Protein AF-A0ABD0QQI5-F1 (afdb_monomer_lite)

Organism: Cirrhinus mrigala (NCBI:txid683832)

InterPro domains:
  IPR003379 Carboxylase, conserved domain [PF02436] (1-60)
  IPR055268 Pyruvate carboxylase-like [PTHR43778] (1-60)

Radius of gyration: 11.26 Å; chains: 1; bounding box: 29×22×23 Å

Sequence (60 aa):
VTPSSKIVGDLAQFMVQNSLSRAEVEERADELSFPLSVVEFLQGHIGIPHGGFPEPFRSK

Foldseek 3Di:
DPPVVVLVVQQVVLCVVVVHDPVRCQVCVVVDDGDPSVLCVLVQVVHAPDPGDDPPNSVD

Structure (mmCIF, N/CA/C/O backbone):
data_AF-A0ABD0QQI5-F1
#
_entry.id   AF-A0ABD0QQI5-F1
#
loop_
_atom_site.group_PDB
_atom_site.id
_atom_site.type_symbol
_atom_site.label_atom_id
_atom_site.label_alt_id
_atom_site.label_comp_id
_atom_site.label_asym_id
_atom_site.label_entity_id
_atom_site.label_seq_id
_atom_site.pdbx_PDB_ins_code
_atom_site.Cartn_x
_atom_site.Cartn_y
_atom_site.Cartn_z
_atom_site.occupancy
_atom_site.B_iso_or_equiv
_atom_site.auth_seq_id
_atom_site.auth_comp_id
_atom_site.auth_asym_id
_atom_site.auth_atom_id
_atom_site.pdbx_PDB_model_num
ATOM 1 N N . VAL A 1 1 ? 13.792 0.642 -5.772 1.00 53.09 1 VAL A N 1
ATOM 2 C CA . VAL A 1 1 ? 13.685 2.009 -5.205 1.00 53.09 1 VAL A CA 1
ATOM 3 C C . VAL A 1 1 ? 13.145 2.926 -6.284 1.00 53.09 1 VAL A C 1
ATOM 5 O O . VAL A 1 1 ? 13.529 2.715 -7.423 1.00 53.09 1 VAL A O 1
ATOM 8 N N . THR A 1 2 ? 12.192 3.798 -5.929 1.00 53.72 2 THR A N 1
ATOM 9 C CA . THR A 1 2 ? 11.375 4.671 -6.808 1.00 53.72 2 THR A CA 1
ATOM 10 C C . THR A 1 2 ? 11.054 4.034 -8.170 1.00 53.72 2 THR A C 1
ATOM 12 O O . THR A 1 2 ? 11.817 4.201 -9.116 1.00 53.72 2 THR A O 1
ATOM 15 N N . PRO A 1 3 ? 9.979 3.228 -8.258 1.00 67.69 3 PRO A N 1
ATOM 16 C CA . PRO A 1 3 ? 8.610 3.698 -7.980 1.00 67.69 3 PRO A CA 1
ATOM 17 C C . PRO A 1 3 ? 7.894 2.960 -6.836 1.00 67.69 3 PRO A C 1
ATOM 19 O O . PRO A 1 3 ? 6.846 3.403 -6.375 1.00 67.69 3 PRO A O 1
ATOM 22 N N . SER A 1 4 ? 8.467 1.861 -6.337 1.00 72.31 4 SER A N 1
ATOM 23 C CA . SER A 1 4 ? 7.819 0.973 -5.360 1.00 72.31 4 SER A CA 1
ATOM 24 C C . SER A 1 4 ? 7.495 1.632 -4.012 1.00 72.31 4 SER A C 1
ATOM 26 O O . SER A 1 4 ? 6.485 1.307 -3.399 1.00 72.31 4 SER A O 1
ATOM 28 N N . SER A 1 5 ? 8.302 2.596 -3.558 1.00 82.56 5 SER A N 1
ATOM 29 C CA . SER A 1 5 ? 8.053 3.336 -2.311 1.00 82.56 5 SER A CA 1
ATOM 30 C C . SER A 1 5 ? 6.843 4.270 -2.395 1.00 82.56 5 SER A C 1
ATOM 32 O O . SER A 1 5 ? 6.141 4.438 -1.401 1.00 82.56 5 SER A O 1
ATOM 34 N N . LYS A 1 6 ? 6.568 4.845 -3.575 1.00 83.81 6 LYS A N 1
ATOM 35 C CA . LYS A 1 6 ? 5.368 5.661 -3.810 1.00 83.81 6 LYS A CA 1
ATOM 36 C C . LYS A 1 6 ? 4.110 4.797 -3.750 1.00 83.81 6 LYS A C 1
ATOM 38 O O . LYS A 1 6 ? 3.139 5.191 -3.121 1.00 83.81 6 LYS A O 1
ATOM 43 N N . ILE A 1 7 ? 4.156 3.615 -4.360 1.00 85.19 7 ILE A N 1
ATOM 44 C CA . ILE A 1 7 ? 3.017 2.691 -4.429 1.00 85.19 7 ILE A CA 1
A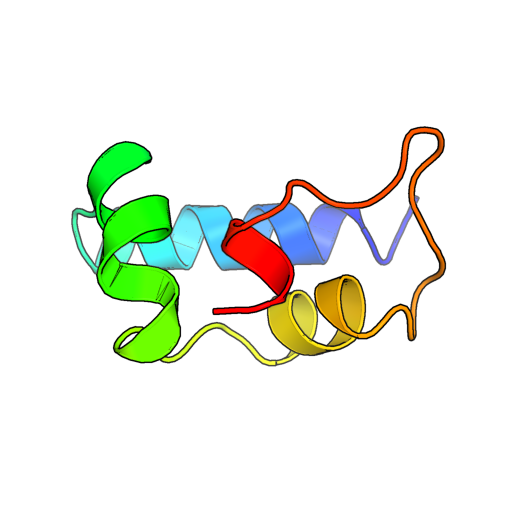TOM 45 C C . ILE A 1 7 ? 2.548 2.287 -3.027 1.00 85.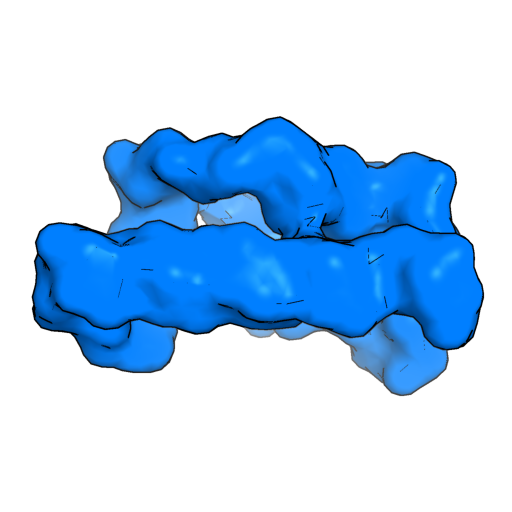19 7 ILE A C 1
ATOM 47 O O . ILE A 1 7 ? 1.360 2.351 -2.723 1.00 85.19 7 ILE A O 1
ATOM 51 N N . VAL A 1 8 ? 3.489 1.925 -2.151 1.00 86.38 8 VAL A N 1
ATOM 52 C CA . VAL A 1 8 ? 3.177 1.568 -0.758 1.00 86.38 8 VAL A CA 1
ATOM 53 C C . VAL A 1 8 ? 2.596 2.763 0.006 1.00 86.38 8 VAL A C 1
ATOM 55 O O . VAL A 1 8 ? 1.668 2.587 0.792 1.00 86.38 8 VAL A O 1
ATOM 58 N N . GLY A 1 9 ? 3.101 3.976 -0.241 1.00 88.38 9 GLY A N 1
ATOM 59 C CA . GLY A 1 9 ? 2.572 5.201 0.362 1.00 88.38 9 GLY A CA 1
ATOM 60 C C . GLY A 1 9 ? 1.138 5.515 -0.072 1.00 88.38 9 GLY A C 1
ATOM 61 O O . GLY A 1 9 ? 0.291 5.774 0.781 1.00 88.38 9 GLY A O 1
ATOM 62 N N . ASP A 1 10 ? 0.853 5.428 -1.374 1.00 89.12 10 ASP A N 1
ATOM 63 C CA . ASP A 1 10 ? -0.486 5.661 -1.927 1.00 89.12 10 ASP A CA 1
ATOM 64 C C . ASP A 1 10 ? -1.501 4.644 -1.363 1.00 89.12 10 ASP A C 1
ATOM 66 O O . ASP A 1 10 ? -2.610 5.020 -0.978 1.00 89.12 10 ASP A O 1
ATOM 70 N N . LEU A 1 11 ? -1.109 3.367 -1.245 1.00 87.94 11 LEU A N 1
ATOM 71 C CA . LEU A 1 11 ? -1.947 2.325 -0.643 1.00 87.94 11 LEU A CA 1
ATOM 72 C C . LEU A 1 11 ? -2.201 2.584 0.847 1.00 87.94 11 LEU A C 1
ATOM 74 O O . LEU A 1 11 ? -3.341 2.509 1.298 1.00 87.94 11 LEU A O 1
ATOM 78 N N . ALA A 1 12 ? -1.163 2.919 1.616 1.00 89.19 12 ALA A N 1
ATOM 79 C CA . ALA A 1 12 ? -1.310 3.209 3.041 1.00 89.19 12 ALA A CA 1
ATOM 80 C C . ALA A 1 12 ? -2.237 4.410 3.278 1.00 89.19 12 ALA A C 1
ATOM 82 O O . ALA A 1 12 ? -3.100 4.370 4.156 1.00 89.19 12 ALA A O 1
ATOM 83 N N . GLN A 1 13 ? -2.105 5.458 2.462 1.00 90.00 13 GLN A N 1
ATOM 84 C CA . GLN A 1 13 ? -2.978 6.623 2.530 1.00 90.00 13 GLN A CA 1
ATOM 85 C C . GLN A 1 13 ? -4.431 6.263 2.194 1.00 90.00 13 GLN A C 1
ATOM 87 O O . GLN A 1 13 ? -5.337 6.690 2.908 1.00 90.00 13 GLN A O 1
ATOM 92 N N . PHE A 1 14 ? -4.656 5.437 1.169 1.00 89.75 14 PHE A N 1
ATOM 93 C CA . PHE A 1 14 ? -5.985 4.932 0.819 1.00 89.75 14 PHE A CA 1
ATOM 94 C C . PHE A 1 14 ? -6.623 4.130 1.963 1.00 89.75 14 PHE A C 1
ATOM 96 O O . PHE A 1 14 ? -7.788 4.354 2.296 1.00 89.75 14 PHE A O 1
ATOM 103 N N . MET A 1 15 ? -5.860 3.239 2.602 1.00 90.00 15 MET A N 1
ATOM 104 C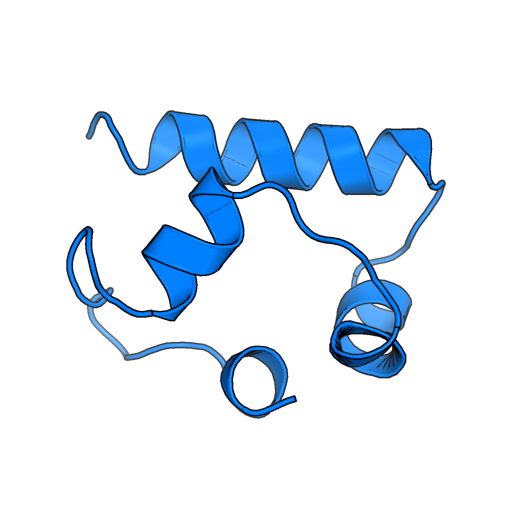 CA . MET A 1 15 ? -6.343 2.433 3.728 1.00 90.00 15 MET A CA 1
ATOM 105 C C . MET A 1 15 ? -6.757 3.304 4.916 1.00 90.00 15 MET A C 1
ATOM 107 O O . MET A 1 15 ? -7.832 3.107 5.475 1.00 90.00 15 MET A O 1
ATOM 111 N N . VAL A 1 16 ? -5.946 4.306 5.270 1.00 90.06 16 VAL A N 1
ATOM 112 C CA . VAL A 1 16 ? -6.254 5.225 6.377 1.00 90.06 16 VAL A CA 1
ATOM 113 C C . VAL A 1 16 ? -7.467 6.098 6.059 1.00 90.06 16 VAL A C 1
ATOM 115 O O . VAL A 1 16 ? -8.329 6.275 6.915 1.00 90.06 16 VAL A O 1
ATOM 118 N N . GLN A 1 17 ? -7.573 6.616 4.832 1.00 89.81 17 GLN A N 1
ATOM 119 C CA . GLN A 1 17 ? -8.706 7.453 4.420 1.00 89.81 17 GLN A CA 1
ATOM 120 C C . GLN A 1 17 ? -10.036 6.700 4.462 1.00 89.81 17 GLN A C 1
ATOM 122 O O . GLN A 1 17 ? -11.044 7.264 4.879 1.00 89.81 17 GLN A O 1
ATOM 127 N N . ASN A 1 18 ? -10.030 5.427 4.070 1.00 87.25 18 ASN A N 1
ATOM 128 C CA . ASN A 1 18 ? -11.223 4.586 4.067 1.00 87.25 18 ASN A CA 1
ATOM 129 C C . ASN A 1 18 ? -11.418 3.813 5.385 1.00 87.25 18 ASN A C 1
ATOM 131 O O . ASN A 1 18 ? -12.356 3.030 5.487 1.00 87.25 18 ASN A O 1
ATOM 135 N N . SER A 1 19 ? -10.557 4.034 6.392 1.00 89.50 19 SER A N 1
ATOM 136 C CA . SER A 1 19 ? -10.557 3.298 7.668 1.00 89.50 19 SER A CA 1
ATOM 137 C C . SER A 1 19 ? -10.578 1.774 7.486 1.00 89.50 19 SER A C 1
ATOM 139 O O . SER A 1 19 ? -11.250 1.064 8.227 1.00 89.50 19 SER A O 1
ATOM 141 N N . LEU A 1 20 ? -9.846 1.278 6.486 1.00 87.75 20 LEU A N 1
ATOM 142 C CA . LEU A 1 20 ? -9.826 -0.133 6.116 1.00 87.75 20 LEU A CA 1
ATOM 143 C C . LEU A 1 20 ? -8.734 -0.878 6.877 1.00 87.75 20 LEU A C 1
ATOM 145 O O . LEU A 1 20 ? -7.563 -0.480 6.882 1.00 87.75 20 LEU A O 1
ATOM 149 N N . SER A 1 21 ? -9.098 -2.012 7.462 1.00 87.56 21 SER A N 1
ATOM 150 C CA . SER A 1 21 ? -8.133 -2.986 7.954 1.00 87.56 21 SER A CA 1
ATOM 151 C C . SER A 1 21 ? -7.541 -3.810 6.808 1.00 87.56 21 SER A C 1
ATOM 153 O O . SER A 1 21 ? -8.115 -3.932 5.727 1.00 87.56 21 SER A O 1
ATOM 155 N N . ARG A 1 22 ? -6.381 -4.432 7.046 1.00 83.50 22 ARG A N 1
ATOM 156 C CA . ARG A 1 22 ? -5.752 -5.333 6.067 1.00 83.50 22 ARG A CA 1
ATOM 157 C C . ARG A 1 22 ? -6.705 -6.442 5.600 1.00 83.50 22 ARG A C 1
ATOM 159 O O . ARG A 1 22 ? -6.740 -6.736 4.413 1.00 83.50 22 ARG A O 1
ATOM 166 N N . ALA A 1 23 ? -7.455 -7.036 6.527 1.00 86.00 23 ALA A N 1
ATOM 167 C CA . ALA A 1 23 ? -8.395 -8.108 6.213 1.00 86.00 23 ALA A CA 1
ATOM 168 C C . ALA A 1 23 ? -9.523 -7.614 5.295 1.00 86.00 23 ALA A C 1
ATOM 170 O O . ALA A 1 23 ? -9.829 -8.269 4.308 1.00 86.00 23 ALA A O 1
ATOM 171 N N . GLU A 1 24 ? -10.070 -6.424 5.558 1.00 85.56 24 GLU A N 1
ATOM 172 C CA . GLU A 1 24 ? -11.107 -5.823 4.710 1.00 85.56 24 GLU A CA 1
ATOM 173 C C . GLU A 1 24 ? -10.591 -5.479 3.313 1.00 85.56 24 GLU A C 1
ATOM 175 O O . GLU A 1 24 ? -11.317 -5.639 2.339 1.00 85.56 24 GLU A O 1
ATOM 180 N N . VAL A 1 25 ? -9.334 -5.041 3.197 1.00 85.06 25 VAL A N 1
ATOM 181 C CA . VAL A 1 25 ? -8.696 -4.790 1.896 1.00 85.06 25 VAL A CA 1
ATOM 182 C C . VAL A 1 25 ? -8.519 -6.083 1.098 1.00 85.06 25 VAL A C 1
ATOM 184 O O . VAL A 1 25 ? -8.726 -6.080 -0.110 1.00 85.06 25 VAL A O 1
ATOM 187 N N . GLU A 1 26 ? -8.147 -7.185 1.753 1.00 83.12 26 GLU A N 1
ATOM 188 C CA . GLU A 1 26 ? -7.999 -8.498 1.109 1.00 83.12 26 GLU A CA 1
ATOM 189 C C . GLU A 1 26 ? -9.359 -9.141 0.759 1.00 83.12 26 GLU A C 1
ATOM 191 O O . GLU A 1 26 ? -9.475 -9.872 -0.229 1.00 83.12 26 GLU A O 1
ATOM 196 N N . GLU A 1 27 ? -10.400 -8.878 1.552 1.00 84.75 27 GLU A N 1
ATOM 197 C CA . GLU A 1 27 ? -11.752 -9.393 1.324 1.00 84.75 27 GLU A CA 1
ATOM 198 C C . GLU A 1 27 ? -12.484 -8.621 0.223 1.00 84.75 27 GLU A C 1
ATOM 200 O O . GLU A 1 27 ? -13.083 -9.245 -0.652 1.00 84.75 27 GLU A O 1
ATOM 205 N N . ARG A 1 28 ? -12.388 -7.286 0.250 1.00 83.25 28 ARG A N 1
ATOM 206 C CA . ARG A 1 28 ? -13.128 -6.356 -0.614 1.00 83.25 28 ARG A CA 1
ATOM 207 C C . ARG A 1 28 ? -12.282 -5.781 -1.749 1.00 83.25 28 ARG A C 1
ATOM 209 O O . ARG A 1 28 ? -12.627 -4.728 -2.277 1.00 83.25 28 ARG A O 1
ATOM 216 N N . ALA A 1 29 ? -11.176 -6.430 -2.110 1.00 81.88 29 ALA A N 1
ATOM 217 C CA . ALA A 1 29 ? -10.285 -5.963 -3.174 1.00 81.88 29 ALA A CA 1
ATOM 218 C C . ALA A 1 29 ? -11.053 -5.626 -4.473 1.00 81.88 29 ALA A C 1
ATOM 220 O O . ALA A 1 29 ? -10.842 -4.559 -5.040 1.00 81.88 29 ALA A O 1
ATOM 221 N N . ASP A 1 30 ? -12.028 -6.455 -4.845 1.00 80.94 30 ASP A N 1
ATOM 222 C CA . ASP A 1 30 ? -12.863 -6.329 -6.048 1.00 80.94 30 ASP A CA 1
ATOM 223 C C . ASP A 1 30 ? -13.783 -5.088 -6.013 1.00 80.94 30 ASP A C 1
ATOM 225 O O . ASP A 1 30 ? -14.178 -4.553 -7.050 1.00 80.94 30 ASP A O 1
ATOM 229 N N . GLU A 1 31 ? -14.162 -4.628 -4.815 1.00 83.00 31 GLU A N 1
ATOM 230 C CA . GLU A 1 31 ? -15.048 -3.472 -4.610 1.00 83.00 31 GLU A CA 1
ATOM 231 C C . GLU A 1 31 ? -14.277 -2.157 -4.431 1.00 83.00 31 GLU A C 1
ATOM 233 O O . GLU A 1 31 ? -14.846 -1.068 -4.561 1.00 83.00 31 GLU A O 1
ATOM 238 N N . LEU A 1 32 ? -12.997 -2.240 -4.065 1.00 84.50 32 LEU A N 1
ATOM 239 C CA . LEU A 1 32 ? -12.184 -1.093 -3.691 1.00 84.50 32 LEU A CA 1
ATOM 240 C C . LEU A 1 32 ? -11.485 -0.496 -4.915 1.00 84.50 32 LEU A C 1
ATOM 242 O O . LEU A 1 32 ? -10.666 -1.123 -5.580 1.00 84.50 32 LEU A O 1
ATOM 246 N N . SER A 1 33 ? -11.744 0.787 -5.166 1.00 85.44 33 SER A N 1
ATOM 247 C CA . SER A 1 33 ? -11.054 1.547 -6.213 1.00 85.44 33 SER A CA 1
ATOM 248 C C . SER A 1 33 ? -9.637 1.920 -5.778 1.00 85.44 33 SER A C 1
ATOM 250 O O . SER A 1 33 ? -9.402 3.007 -5.243 1.00 85.44 33 SER A O 1
ATOM 252 N N . PHE A 1 34 ? -8.684 1.016 -6.004 1.00 86.12 34 PHE A N 1
ATOM 253 C CA . PHE A 1 34 ? -7.279 1.259 -5.688 1.00 86.12 34 PHE A CA 1
ATOM 254 C C . PHE A 1 34 ? -6.667 2.391 -6.534 1.00 86.12 34 PHE A C 1
ATOM 256 O O . PHE A 1 34 ? -7.051 2.598 -7.689 1.00 86.12 34 PHE A O 1
ATOM 263 N N . PRO A 1 35 ? -5.660 3.107 -5.999 1.00 87.56 35 PRO A N 1
ATOM 264 C CA . PRO A 1 35 ? -4.883 4.063 -6.777 1.00 87.56 35 PRO A CA 1
ATOM 265 C C . PRO A 1 35 ? -4.220 3.406 -7.996 1.00 87.56 35 PRO A C 1
ATOM 267 O O . PRO A 1 35 ? -3.717 2.285 -7.906 1.00 87.56 35 PRO A O 1
ATOM 270 N N . LEU A 1 36 ? -4.135 4.140 -9.111 1.00 85.44 36 LEU A N 1
ATOM 271 C CA . LEU A 1 36 ? -3.548 3.654 -10.370 1.00 85.44 36 LEU A CA 1
ATOM 272 C C . LEU A 1 36 ? -2.143 3.055 -10.178 1.00 85.44 36 LEU A C 1
ATOM 274 O O . LEU A 1 36 ? -1.841 2.010 -10.739 1.00 85.44 36 LEU A O 1
ATOM 278 N N . SER A 1 37 ? -1.318 3.663 -9.325 1.00 84.31 37 SER A N 1
ATOM 279 C CA . SER A 1 37 ? 0.034 3.188 -9.008 1.00 84.31 37 SER A CA 1
ATOM 280 C C . SER A 1 37 ? 0.057 1.780 -8.393 1.00 84.31 37 SER A C 1
ATOM 282 O O . SER A 1 37 ? 0.959 0.992 -8.677 1.00 84.31 37 SER A O 1
ATOM 284 N N . VAL A 1 38 ? -0.938 1.444 -7.567 1.00 85.06 38 VAL A N 1
ATOM 285 C CA . VAL A 1 38 ? -1.098 0.118 -6.950 1.00 85.06 38 VAL A CA 1
ATOM 286 C C . VAL A 1 38 ? -1.551 -0.897 -7.992 1.00 85.06 38 VAL A C 1
ATOM 288 O O . VAL A 1 38 ? -0.999 -1.993 -8.055 1.00 85.06 38 VAL A O 1
ATOM 291 N N . VAL A 1 39 ? -2.493 -0.514 -8.853 1.00 85.00 39 VAL A N 1
ATOM 292 C CA . VAL A 1 39 ? -2.976 -1.370 -9.945 1.00 85.00 39 VAL A CA 1
ATOM 293 C C . VAL A 1 39 ? -1.847 -1.684 -10.930 1.00 85.00 39 VAL A C 1
ATOM 295 O O . VAL A 1 39 ? -1.606 -2.849 -11.228 1.00 85.00 39 VAL A O 1
ATOM 298 N N . GLU A 1 40 ? -1.084 -0.680 -11.367 1.00 84.25 40 GLU A N 1
ATOM 299 C CA . GLU A 1 40 ? 0.072 -0.854 -12.260 1.00 84.25 40 GLU A CA 1
ATOM 300 C C . GLU A 1 40 ? 1.146 -1.766 -11.649 1.00 84.25 40 GLU A C 1
ATOM 302 O O . GLU A 1 40 ? 1.766 -2.578 -12.344 1.00 84.25 40 GLU A O 1
ATOM 307 N N . PHE A 1 41 ? 1.353 -1.675 -10.332 1.00 83.75 41 PHE A N 1
ATOM 308 C CA . PHE A 1 41 ? 2.250 -2.572 -9.612 1.00 83.75 41 PHE A CA 1
ATOM 309 C C . PHE A 1 41 ? 1.751 -4.018 -9.629 1.00 83.75 41 PHE A C 1
ATOM 311 O O . PHE A 1 41 ? 2.515 -4.913 -9.982 1.00 83.75 41 PHE A O 1
ATOM 318 N N . LEU A 1 42 ? 0.474 -4.250 -9.310 1.00 79.81 42 LEU A N 1
ATOM 319 C CA . LEU A 1 42 ? -0.141 -5.583 -9.316 1.00 79.81 42 LEU A CA 1
ATOM 320 C C . LEU A 1 42 ? -0.246 -6.178 -10.732 1.00 79.81 42 LEU A C 1
ATOM 322 O O . LEU A 1 42 ? -0.160 -7.394 -10.910 1.00 79.81 42 LEU A O 1
ATOM 326 N N . GLN A 1 43 ? -0.358 -5.334 -11.759 1.00 80.25 43 GLN A N 1
ATOM 327 C CA . GLN A 1 43 ? -0.284 -5.731 -13.168 1.00 80.25 43 GLN A CA 1
ATOM 328 C C . GLN A 1 43 ? 1.141 -6.107 -13.606 1.00 80.25 43 GLN A C 1
ATOM 330 O O . GLN A 1 43 ? 1.319 -6.738 -14.647 1.00 80.25 43 GLN A O 1
ATOM 335 N N . GLY A 1 44 ? 2.160 -5.794 -12.800 1.00 79.00 44 GLY A N 1
ATOM 336 C CA . GLY A 1 44 ? 3.558 -6.107 -13.087 1.00 79.00 44 GLY A CA 1
ATOM 337 C C . GLY A 1 44 ? 4.250 -5.088 -13.993 1.00 79.00 44 GLY A C 1
ATOM 338 O O . GLY A 1 44 ? 5.360 -5.353 -14.451 1.00 79.00 44 GLY A O 1
ATOM 339 N N . HIS A 1 45 ? 3.655 -3.909 -14.220 1.00 77.50 45 HIS A N 1
ATOM 340 C CA . HIS A 1 45 ? 4.250 -2.849 -15.051 1.00 77.50 45 HIS A CA 1
ATOM 341 C C . HIS A 1 45 ? 5.567 -2.315 -14.468 1.00 77.50 45 HIS A C 1
ATOM 343 O O . HIS A 1 45 ? 6.407 -1.788 -15.191 1.00 77.50 45 HIS A O 1
ATOM 349 N N . ILE A 1 46 ? 5.760 -2.470 -13.155 1.00 72.62 46 ILE A N 1
ATOM 350 C CA . ILE A 1 46 ? 6.940 -2.001 -12.410 1.00 72.62 46 ILE A CA 1
ATOM 351 C C . ILE A 1 46 ? 7.857 -3.183 -12.015 1.00 72.62 46 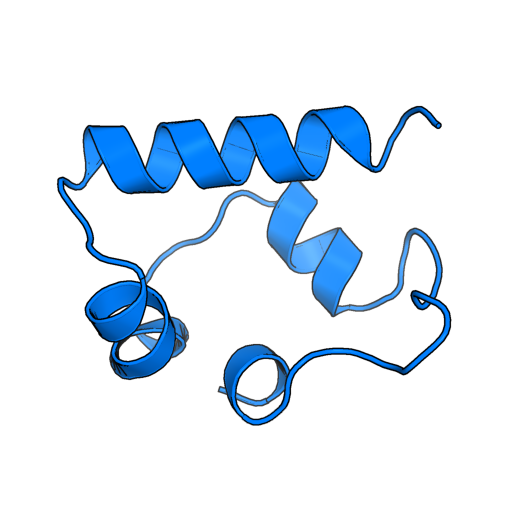ILE A C 1
ATOM 353 O O . ILE A 1 46 ? 8.842 -3.022 -11.294 1.00 72.62 46 ILE A O 1
ATOM 357 N N . GLY A 1 47 ? 7.577 -4.379 -12.544 1.00 74.12 47 GLY A N 1
ATOM 358 C CA . GLY A 1 47 ? 8.283 -5.621 -12.237 1.00 74.12 47 GLY A CA 1
ATOM 359 C C . GLY A 1 47 ? 7.571 -6.470 -11.183 1.00 74.12 47 GLY A C 1
ATOM 360 O O . GLY A 1 47 ? 6.624 -6.036 -10.531 1.00 74.12 47 GLY A O 1
ATOM 361 N N . ILE A 1 48 ? 8.026 -7.714 -11.036 1.00 73.75 48 ILE A N 1
ATOM 362 C CA . ILE A 1 48 ? 7.442 -8.701 -10.121 1.00 73.75 48 ILE A CA 1
ATOM 363 C C . ILE A 1 48 ? 8.343 -8.788 -8.880 1.00 73.75 48 ILE A C 1
ATOM 365 O O . ILE A 1 48 ? 9.556 -8.963 -9.033 1.00 73.75 48 ILE A O 1
ATOM 369 N N . PRO A 1 49 ? 7.803 -8.664 -7.655 1.00 74.62 49 PRO A N 1
ATOM 370 C CA . PRO A 1 49 ? 8.596 -8.844 -6.446 1.0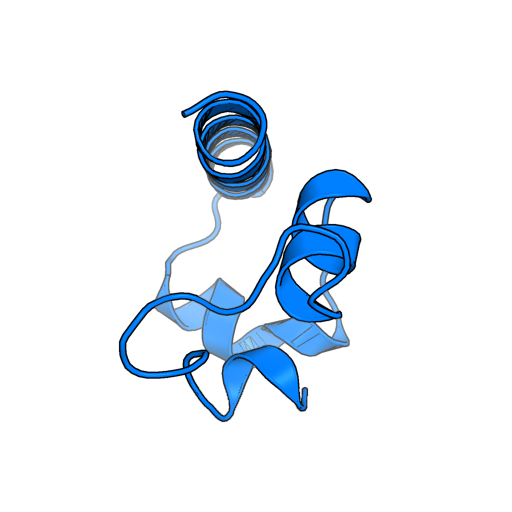0 74.62 49 PRO A CA 1
ATOM 371 C C . PRO A 1 49 ? 9.141 -10.277 -6.350 1.00 74.62 49 PRO A C 1
ATOM 373 O O . PRO A 1 49 ? 8.502 -11.245 -6.766 1.00 74.62 49 PRO A O 1
ATOM 376 N N . HIS A 1 50 ? 10.339 -10.419 -5.781 1.00 67.19 50 HIS A N 1
ATOM 377 C CA . HIS A 1 50 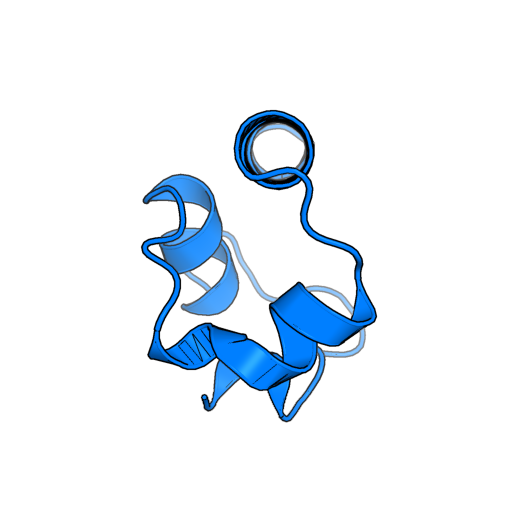? 10.949 -11.724 -5.538 1.00 67.19 50 HIS A CA 1
ATOM 378 C C . HIS A 1 50 ? 10.087 -12.515 -4.539 1.00 67.19 50 HIS A C 1
ATOM 380 O O . HIS A 1 50 ? 10.032 -12.164 -3.362 1.00 67.19 50 HIS A O 1
ATOM 386 N N . GLY A 1 51 ? 9.413 -13.567 -5.015 1.00 71.94 51 GLY A N 1
ATOM 387 C CA . GLY A 1 51 ? 8.411 -14.324 -4.251 1.00 71.94 51 GLY A CA 1
ATOM 388 C C . GLY A 1 51 ? 6.984 -14.239 -4.807 1.00 71.94 51 GLY A C 1
ATOM 389 O O . GLY A 1 51 ? 6.102 -14.909 -4.281 1.00 71.94 51 GLY A O 1
ATOM 390 N N . GLY A 1 52 ? 6.762 -13.477 -5.885 1.00 74.00 52 GLY A N 1
ATOM 391 C CA . GLY A 1 52 ? 5.449 -13.332 -6.512 1.00 74.00 52 GLY A CA 1
ATOM 392 C C . GLY A 1 52 ? 4.538 -12.350 -5.774 1.00 74.00 52 GLY A C 1
ATOM 393 O O . GLY A 1 52 ? 4.917 -11.743 -4.773 1.00 74.00 52 GLY A O 1
ATOM 394 N N . PHE A 1 53 ? 3.335 -12.156 -6.307 1.00 76.81 53 PHE A N 1
ATOM 395 C CA . PHE A 1 53 ? 2.315 -11.336 -5.658 1.00 76.81 53 PHE A CA 1
ATOM 396 C C . PHE A 1 53 ? 1.481 -12.189 -4.698 1.00 76.81 53 PHE A C 1
ATOM 398 O O . PHE A 1 53 ? 1.304 -13.381 -4.955 1.00 76.81 53 PHE A O 1
ATOM 405 N N . PRO A 1 54 ? 0.944 -11.601 -3.617 1.00 71.94 54 PRO A N 1
ATOM 406 C CA . PRO A 1 54 ? -0.001 -12.302 -2.763 1.00 71.94 54 PRO A CA 1
ATOM 407 C C . PRO A 1 54 ? -1.263 -12.650 -3.567 1.00 71.94 54 PRO A C 1
ATOM 409 O O . PRO A 1 54 ? -1.997 -11.770 -4.012 1.00 71.94 54 PRO A O 1
ATOM 412 N N . GLU A 1 55 ? -1.515 -13.940 -3.763 1.00 68.25 55 GLU A N 1
ATOM 413 C CA . GLU A 1 55 ? -2.811 -14.455 -4.208 1.00 68.25 55 GLU A CA 1
ATOM 414 C C . GLU A 1 55 ? -3.639 -14.826 -2.964 1.00 68.25 55 GLU A C 1
ATOM 416 O O . GLU A 1 55 ? -3.072 -15.346 -1.999 1.00 68.25 55 GLU A O 1
ATOM 421 N N . PRO A 1 56 ? -4.954 -14.538 -2.922 1.00 67.75 56 PRO A N 1
ATOM 422 C CA . PRO A 1 56 ? -5.822 -14.135 -4.033 1.00 67.75 56 PRO A CA 1
ATOM 423 C C . PRO A 1 56 ? -5.865 -12.626 -4.321 1.00 67.75 56 PRO A C 1
ATOM 425 O O . PRO A 1 56 ? -6.518 -12.238 -5.277 1.00 67.75 56 PRO A O 1
ATOM 428 N N . PHE A 1 57 ? -5.171 -11.786 -3.549 1.00 71.19 57 PHE A N 1
ATOM 429 C CA . PHE A 1 57 ? -5.280 -10.319 -3.615 1.00 71.19 57 PHE A CA 1
ATOM 430 C C . PHE A 1 57 ? -5.038 -9.703 -5.006 1.00 71.19 57 PHE A C 1
ATOM 432 O O . PHE A 1 57 ? -5.611 -8.673 -5.324 1.00 71.19 57 PHE A O 1
ATOM 439 N N . ARG A 1 58 ? -4.198 -10.315 -5.847 1.00 67.50 58 ARG A N 1
ATOM 440 C CA . ARG A 1 58 ? -3.971 -9.856 -7.230 1.00 67.50 58 ARG A CA 1
ATOM 441 C C . ARG A 1 58 ? -5.072 -10.257 -8.222 1.00 67.50 58 ARG A C 1
ATOM 443 O O . ARG A 1 58 ? -5.234 -9.591 -9.239 1.00 67.50 58 ARG A O 1
ATOM 450 N N . SER A 1 59 ? -5.724 -11.391 -7.991 1.00 64.19 59 SER A N 1
ATOM 451 C CA . SER A 1 59 ? -6.608 -12.056 -8.966 1.00 64.19 59 SER A CA 1
ATOM 452 C C . SER A 1 59 ? -8.091 -11.766 -8.720 1.00 64.19 59 SER A C 1
ATOM 454 O O . SER A 1 59 ? -8.948 -12.308 -9.415 1.00 64.19 59 SER A O 1
ATOM 456 N N . LYS A 1 60 ? -8.346 -10.957 -7.700 1.00 60.75 60 LYS A N 1
ATOM 457 C CA . LYS A 1 60 ? -9.613 -10.486 -7.173 1.00 60.75 60 LYS A CA 1
ATOM 458 C C . LYS A 1 60 ? -9.779 -9.030 -7.605 1.00 60.75 60 LYS A C 1
ATOM 460 O O . LYS A 1 60 ? -10.781 -8.727 -8.286 1.00 60.75 60 LYS A O 1
#

Secondary structure (DSSP, 8-state):
--SHHHHHHHHHHHHHHTT--HHHHHHSGGGS---HHHHHHHTTTT---TT---TTTTT-

pLDDT: mean 80.05, std 8.99, range [53.09, 90.06]